Protein AF-A0AAJ0M1Y0-F1 (afdb_monomer_lite)

pLDDT: mean 92.62, std 9.02, range [42.44, 98.19]

Foldseek 3Di:
DPPFQAALVRHGDDAQFWKWADDDVDIFIFGFHDFDADPVVCVVVVHPDDRWTWGQGPVRDIDTDRRSRMDTDDDDD

Organism: NCBI:txid1170767

Radius of gyration: 11.94 Å; chains: 1; bounding box: 32×32×23 Å

Structure (mmCIF, N/CA/C/O backbone):
data_AF-A0AAJ0M1Y0-F1
#
_entry.id   AF-A0AAJ0M1Y0-F1
#
loop_
_atom_site.group_PDB
_atom_site.id
_atom_site.type_symbol
_atom_site.label_atom_id
_atom_site.label_alt_id
_atom_site.label_comp_id
_atom_site.label_asym_id
_atom_site.label_entity_id
_atom_site.label_seq_id
_atom_site.pdbx_PDB_ins_code
_atom_site.Cartn_x
_atom_site.Cartn_y
_atom_site.Cartn_z
_atom_site.occupancy
_atom_site.B_iso_or_equiv
_atom_site.auth_seq_id
_atom_site.auth_comp_id
_atom_site.auth_asym_id
_atom_site.auth_atom_id
_atom_site.pdbx_PDB_model_num
ATOM 1 N N . MET A 1 1 ? -9.877 17.527 4.956 1.00 42.44 1 MET A N 1
ATOM 2 C CA . MET A 1 1 ? -9.403 16.881 3.715 1.00 42.44 1 MET A CA 1
ATOM 3 C C . MET A 1 1 ? -9.073 15.445 4.072 1.00 42.44 1 MET A C 1
ATOM 5 O O . MET A 1 1 ? -8.475 15.275 5.133 1.00 42.44 1 MET A O 1
ATOM 9 N N . PRO A 1 2 ? -9.509 14.431 3.308 1.00 54.09 2 PRO A N 1
ATOM 10 C CA . PRO A 1 2 ? -9.005 13.080 3.527 1.00 54.09 2 PRO A CA 1
ATOM 11 C C . PRO A 1 2 ? -7.480 13.133 3.398 1.00 54.09 2 PRO A 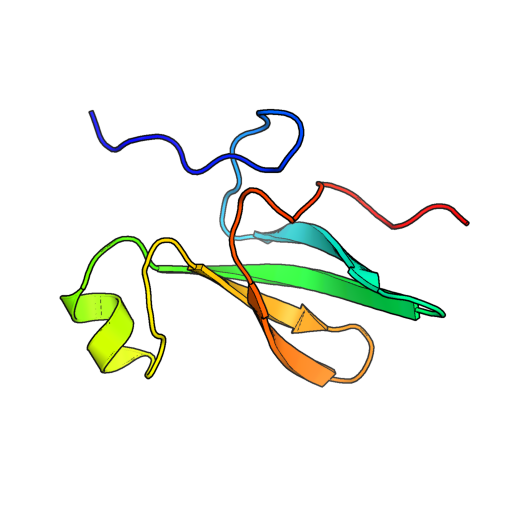C 1
ATOM 13 O O . PRO A 1 2 ? -6.954 13.760 2.481 1.00 54.09 2 PRO A O 1
ATOM 16 N N . SER A 1 3 ? -6.773 12.594 4.386 1.00 70.62 3 SER A N 1
ATOM 17 C CA . SER A 1 3 ? -5.317 12.514 4.352 1.00 70.62 3 SER A CA 1
ATOM 18 C C . SER A 1 3 ? -4.910 11.651 3.162 1.00 70.62 3 SER A C 1
ATOM 20 O O . SER A 1 3 ? -5.270 10.476 3.127 1.00 70.62 3 SER A O 1
ATOM 22 N N . GLU A 1 4 ? -4.190 12.232 2.203 1.00 86.25 4 GLU A N 1
ATOM 23 C CA . GLU A 1 4 ? -3.615 11.492 1.077 1.00 86.25 4 GLU A CA 1
ATOM 24 C C . GLU A 1 4 ? -2.757 10.342 1.612 1.00 86.25 4 GLU A C 1
ATOM 26 O O . GLU A 1 4 ? -1.824 10.561 2.393 1.00 86.25 4 GLU A O 1
ATOM 31 N N . ILE A 1 5 ? -3.091 9.117 1.210 1.00 93.50 5 ILE A N 1
ATOM 32 C CA . ILE A 1 5 ? -2.293 7.937 1.519 1.00 93.50 5 ILE A CA 1
ATOM 33 C C . ILE A 1 5 ? -1.085 7.953 0.598 1.00 93.50 5 ILE A C 1
ATOM 35 O O . ILE A 1 5 ? -1.240 8.001 -0.616 1.00 93.50 5 ILE A O 1
ATOM 39 N N . LYS A 1 6 ? 0.111 7.957 1.183 1.00 96.00 6 LYS A N 1
ATOM 40 C CA . LYS A 1 6 ? 1.367 8.110 0.449 1.00 96.00 6 LYS A CA 1
ATOM 41 C C . LYS A 1 6 ? 2.258 6.897 0.630 1.00 96.00 6 LYS A C 1
ATOM 43 O O . LYS A 1 6 ? 2.249 6.262 1.689 1.00 96.00 6 LYS A O 1
ATOM 48 N N . ASP A 1 7 ? 3.031 6.614 -0.406 1.00 96.19 7 ASP A N 1
ATOM 49 C CA . ASP A 1 7 ? 4.095 5.629 -0.382 1.00 96.19 7 ASP A CA 1
ATOM 50 C C . ASP A 1 7 ? 5.288 6.123 0.460 1.00 96.19 7 ASP A C 1
ATOM 52 O O . ASP A 1 7 ? 5.292 7.219 1.035 1.00 96.19 7 ASP A O 1
ATOM 56 N N . LYS A 1 8 ? 6.343 5.311 0.534 1.00 95.56 8 LYS A N 1
ATOM 57 C CA . LYS A 1 8 ? 7.576 5.647 1.256 1.00 95.56 8 LYS A CA 1
ATOM 58 C C . LYS A 1 8 ? 8.285 6.907 0.726 1.00 95.56 8 LYS A C 1
ATOM 60 O O . LYS A 1 8 ? 9.047 7.526 1.469 1.00 95.56 8 LYS A O 1
ATOM 65 N N . ASN A 1 9 ? 8.078 7.267 -0.537 1.00 94.94 9 ASN A N 1
ATOM 66 C CA . ASN A 1 9 ? 8.697 8.417 -1.194 1.00 94.94 9 ASN A CA 1
ATOM 67 C C . ASN A 1 9 ? 7.815 9.679 -1.126 1.00 94.94 9 ASN A C 1
ATOM 69 O O . ASN A 1 9 ? 8.244 10.743 -1.572 1.00 94.94 9 ASN A O 1
ATOM 73 N N . GLY A 1 10 ? 6.615 9.586 -0.546 1.00 94.56 10 GLY A N 1
ATOM 74 C CA . GLY A 1 10 ? 5.660 10.691 -0.464 1.00 94.56 10 GLY A CA 1
ATOM 75 C C . GLY A 1 10 ? 4.746 10.816 -1.686 1.00 94.56 10 GLY A C 1
ATOM 76 O O . GLY A 1 10 ? 4.035 11.817 -1.797 1.00 94.56 10 GLY A O 1
ATOM 77 N N . GLU A 1 11 ? 4.745 9.827 -2.578 1.00 95.56 11 GLU A N 1
ATOM 78 C CA . GLU A 1 11 ? 3.857 9.775 -3.737 1.00 95.56 11 GLU A CA 1
ATOM 79 C C . GLU A 1 11 ? 2.473 9.248 -3.319 1.00 95.56 11 GLU A C 1
ATOM 81 O O . GLU A 1 11 ? 2.406 8.231 -2.623 1.00 95.56 11 GLU A O 1
ATOM 86 N N . PRO A 1 12 ? 1.364 9.926 -3.672 1.00 96.31 12 PRO A N 1
ATOM 87 C CA . PRO A 1 12 ? 0.017 9.436 -3.382 1.00 96.31 12 PRO A CA 1
ATOM 88 C C . PRO A 1 12 ? -0.241 8.072 -4.028 1.00 96.31 12 PRO A C 1
ATOM 90 O O . PRO A 1 12 ? 0.029 7.914 -5.210 1.00 96.31 12 PRO A O 1
ATOM 93 N N . ILE A 1 13 ? -0.773 7.118 -3.263 1.00 96.44 13 ILE A N 1
ATOM 94 C CA . ILE A 1 13 ? -1.176 5.789 -3.745 1.00 96.44 13 ILE A CA 1
ATOM 95 C C . ILE A 1 13 ? -2.677 5.801 -4.035 1.00 96.44 13 ILE A C 1
ATOM 97 O O . ILE A 1 13 ? -3.463 6.221 -3.180 1.00 96.44 13 ILE A O 1
ATOM 101 N N . ASN A 1 14 ? -3.064 5.279 -5.195 1.00 96.06 14 ASN A N 1
ATOM 102 C CA . ASN A 1 14 ? -4.441 5.098 -5.642 1.00 96.06 14 ASN A CA 1
ATOM 103 C C . ASN A 1 14 ? -4.689 3.645 -6.073 1.00 96.06 14 ASN A C 1
ATOM 105 O O . ASN A 1 14 ? -3.766 2.856 -6.261 1.00 96.06 14 ASN A O 1
ATOM 109 N N . GLU A 1 15 ? -5.960 3.278 -6.212 1.00 96.81 15 GLU A N 1
ATOM 110 C CA . GLU A 1 15 ? -6.347 1.984 -6.780 1.00 96.81 15 GLU A CA 1
ATOM 111 C C . GLU A 1 15 ? -5.906 1.892 -8.249 1.00 96.81 15 GLU A C 1
ATOM 113 O O . GLU A 1 15 ? -6.049 2.849 -9.012 1.00 96.81 15 GLU A O 1
ATOM 118 N N . GLY A 1 16 ? -5.359 0.739 -8.635 1.00 97.12 16 GLY A N 1
ATOM 119 C CA . GLY A 1 16 ? -4.753 0.493 -9.943 1.00 97.12 16 GLY A CA 1
ATOM 120 C C . GLY A 1 16 ? -3.281 0.898 -10.066 1.00 97.12 16 GLY A C 1
ATOM 121 O O . GLY A 1 16 ? -2.654 0.538 -11.061 1.00 97.12 16 GLY A O 1
ATOM 122 N N . ASP A 1 17 ? -2.705 1.599 -9.084 1.00 97.62 17 ASP A N 1
ATOM 123 C CA . ASP A 1 17 ? -1.276 1.917 -9.103 1.00 97.62 17 ASP A CA 1
ATOM 124 C C . ASP A 1 17 ? -0.439 0.650 -8.878 1.00 97.62 17 ASP A C 1
ATOM 126 O O . ASP A 1 17 ? -0.746 -0.165 -8.007 1.00 97.62 17 ASP A O 1
ATOM 130 N N . HIS A 1 18 ? 0.651 0.487 -9.632 1.00 97.75 18 HIS A N 1
ATOM 131 C CA . HIS A 1 18 ? 1.583 -0.617 -9.409 1.00 97.75 18 HIS A CA 1
ATOM 132 C C . HIS A 1 18 ? 2.532 -0.276 -8.259 1.00 97.75 18 HIS A C 1
ATOM 134 O O . HIS A 1 18 ? 3.245 0.735 -8.310 1.00 97.75 18 HIS A O 1
ATOM 140 N N . VAL A 1 19 ? 2.563 -1.118 -7.228 1.00 97.56 19 VAL A N 1
ATOM 141 C CA . VAL A 1 19 ? 3.369 -0.911 -6.020 1.00 97.56 19 VAL A CA 1
ATOM 142 C C . VAL A 1 19 ? 4.196 -2.142 -5.685 1.00 97.56 19 VAL A C 1
ATOM 144 O O . VAL A 1 19 ? 3.818 -3.273 -5.980 1.00 97.56 19 VAL A O 1
ATOM 147 N N . PHE A 1 20 ? 5.312 -1.937 -4.985 1.00 97.00 20 PHE A N 1
ATOM 148 C CA . PHE A 1 20 ? 6.108 -3.031 -4.441 1.00 97.00 20 PHE A CA 1
ATOM 149 C C . PHE A 1 20 ? 6.580 -2.789 -3.007 1.00 97.00 20 PHE A C 1
ATOM 151 O O . PHE A 1 20 ? 6.856 -1.667 -2.576 1.00 97.00 20 PHE A O 1
ATOM 158 N N . ALA A 1 21 ? 6.750 -3.889 -2.276 1.00 95.06 21 ALA A N 1
ATOM 159 C CA . ALA A 1 21 ? 7.487 -3.973 -1.023 1.00 95.06 21 ALA A CA 1
ATOM 160 C C . ALA A 1 21 ? 8.719 -4.866 -1.213 1.00 95.06 21 ALA A C 1
ATOM 162 O O . ALA A 1 21 ? 8.618 -6.005 -1.676 1.00 95.06 21 ALA A O 1
ATOM 163 N N . ARG A 1 22 ? 9.899 -4.386 -0.807 1.00 92.31 22 ARG A N 1
ATOM 164 C CA . ARG A 1 22 ? 11.122 -5.206 -0.800 1.00 92.31 22 ARG A CA 1
ATOM 165 C C . ARG A 1 22 ? 11.158 -6.105 0.428 1.00 92.31 22 ARG A C 1
ATOM 167 O O . ARG A 1 22 ? 10.966 -5.634 1.547 1.00 92.31 22 ARG A O 1
ATOM 174 N N . SER A 1 23 ? 11.528 -7.364 0.230 1.00 85.56 23 SER A N 1
ATOM 175 C CA . SER A 1 23 ? 11.840 -8.307 1.305 1.00 85.56 23 SER A CA 1
ATOM 176 C C . SER A 1 23 ? 13.251 -8.874 1.121 1.00 85.56 23 SER A C 1
ATOM 178 O O . SER A 1 23 ? 13.880 -8.738 0.066 1.00 85.56 23 SER A O 1
ATOM 180 N N . ARG A 1 24 ? 13.82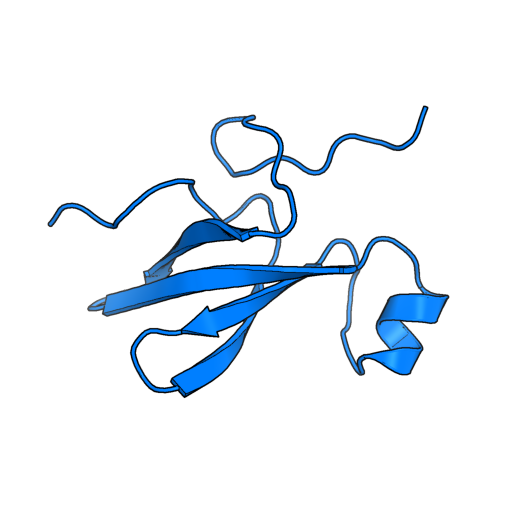5 -9.475 2.169 1.00 88.19 24 ARG A N 1
ATOM 181 C CA . ARG A 1 24 ? 15.162 -10.074 2.068 1.00 88.19 24 ARG A CA 1
ATOM 182 C C . ARG A 1 24 ? 15.100 -11.281 1.128 1.00 88.19 24 ARG A C 1
ATOM 184 O O . ARG A 1 24 ? 14.598 -12.328 1.513 1.00 88.19 24 ARG A O 1
ATOM 191 N N . GLY A 1 25 ? 15.657 -11.130 -0.071 1.00 85.94 25 GLY A N 1
ATOM 192 C CA . GLY A 1 25 ? 15.681 -12.185 -1.087 1.00 85.94 25 GLY A CA 1
ATOM 193 C C . GLY A 1 25 ? 14.492 -12.175 -2.051 1.00 85.94 25 GLY A C 1
ATOM 194 O O . GLY A 1 25 ? 14.384 -13.092 -2.856 1.00 85.94 25 GLY A O 1
ATOM 195 N N . GLY A 1 26 ? 13.634 -11.151 -2.013 1.00 91.00 26 GLY A N 1
ATOM 196 C CA . GLY A 1 26 ? 12.483 -11.072 -2.904 1.00 91.00 26 GLY A CA 1
ATOM 197 C C . GLY A 1 26 ? 11.749 -9.738 -2.848 1.00 91.00 26 GLY A C 1
ATOM 198 O O . GLY A 1 26 ? 12.282 -8.711 -2.416 1.00 91.00 26 GLY A O 1
ATOM 199 N N . ARG A 1 27 ? 10.507 -9.774 -3.321 1.00 93.88 27 ARG A N 1
ATOM 200 C CA . ARG A 1 27 ? 9.567 -8.658 -3.306 1.00 93.88 27 ARG A CA 1
ATOM 201 C C . ARG A 1 27 ? 8.140 -9.185 -3.249 1.00 93.88 27 ARG A C 1
ATOM 203 O O . ARG A 1 27 ? 7.909 -10.343 -3.587 1.00 93.88 27 ARG A O 1
ATOM 210 N N . HIS A 1 28 ? 7.223 -8.320 -2.860 1.00 95.88 28 HIS A N 1
ATOM 211 C CA . HIS A 1 28 ? 5.816 -8.440 -3.212 1.00 95.88 28 HIS A CA 1
ATOM 212 C C . HIS A 1 28 ? 5.495 -7.236 -4.078 1.00 95.88 28 HIS A C 1
ATOM 214 O O . HIS A 1 28 ? 5.681 -6.114 -3.610 1.00 95.88 28 HIS A O 1
ATOM 220 N N . GLU A 1 29 ? 5.085 -7.454 -5.317 1.00 96.44 29 GLU A N 1
ATOM 221 C CA . GLU A 1 29 ? 4.662 -6.387 -6.222 1.00 96.44 29 GLU A CA 1
ATOM 222 C C . GLU A 1 29 ? 3.350 -6.756 -6.901 1.00 96.44 29 GLU A C 1
ATOM 224 O O . GLU A 1 29 ? 3.111 -7.933 -7.175 1.00 96.44 29 GLU A O 1
ATOM 229 N N . GLY A 1 30 ? 2.522 -5.754 -7.154 1.00 97.38 30 GLY A N 1
ATOM 230 C CA . GLY A 1 30 ? 1.214 -5.916 -7.765 1.00 97.38 30 GLY A CA 1
ATOM 231 C C . GLY A 1 30 ? 0.482 -4.588 -7.868 1.00 97.38 30 GLY A C 1
ATOM 232 O O . GLY A 1 30 ? 0.941 -3.566 -7.352 1.00 97.38 30 GLY A O 1
ATOM 233 N N . ASP A 1 31 ? -0.661 -4.621 -8.539 1.00 98.19 31 ASP A N 1
ATOM 234 C CA . ASP A 1 31 ? -1.531 -3.459 -8.688 1.00 98.19 31 ASP A CA 1
ATOM 235 C C . ASP A 1 31 ? -2.426 -3.312 -7.453 1.00 98.19 31 ASP A C 1
ATOM 237 O O . ASP A 1 31 ? -2.924 -4.300 -6.910 1.00 98.19 31 ASP A O 1
ATOM 241 N N . VAL A 1 32 ? -2.616 -2.080 -6.982 1.00 97.88 32 VAL A N 1
ATOM 242 C CA . VAL A 1 32 ? -3.446 -1.805 -5.806 1.00 97.88 32 VAL A CA 1
ATOM 243 C C . VAL A 1 32 ? -4.905 -2.139 -6.094 1.00 97.88 32 VAL A C 1
ATOM 245 O O . VAL A 1 32 ? -5.557 -1.470 -6.892 1.00 97.88 32 VAL A O 1
ATOM 248 N N . ASP A 1 33 ? -5.440 -3.113 -5.364 1.00 97.44 33 ASP A N 1
ATOM 249 C CA . ASP A 1 33 ? -6.847 -3.502 -5.440 1.00 97.44 33 ASP A CA 1
ATOM 250 C C . ASP A 1 33 ? -7.728 -2.553 -4.621 1.00 97.44 33 ASP A C 1
ATOM 252 O O . ASP A 1 33 ? -8.824 -2.186 -5.040 1.00 97.44 33 ASP A O 1
ATOM 256 N N . LYS A 1 34 ? -7.271 -2.189 -3.414 1.00 96.50 34 LYS A N 1
ATOM 257 C CA . LYS A 1 34 ? -8.051 -1.379 -2.469 1.00 96.50 34 LYS A CA 1
ATOM 258 C C . LYS A 1 34 ? -7.182 -0.680 -1.433 1.00 96.50 34 LYS A C 1
ATOM 260 O O . LYS A 1 34 ? -6.200 -1.238 -0.935 1.00 96.50 34 LYS A O 1
ATOM 265 N N . ILE A 1 35 ? -7.609 0.512 -1.021 1.00 96.19 35 ILE A N 1
ATOM 266 C CA . ILE A 1 35 ? -6.988 1.263 0.076 1.00 96.19 35 ILE A CA 1
ATOM 267 C C . ILE A 1 35 ? -7.959 1.354 1.251 1.00 96.19 35 ILE A C 1
ATOM 269 O O . ILE A 1 35 ? -8.958 2.067 1.220 1.00 96.19 35 ILE A O 1
ATOM 273 N N . VAL A 1 36 ? -7.638 0.649 2.330 1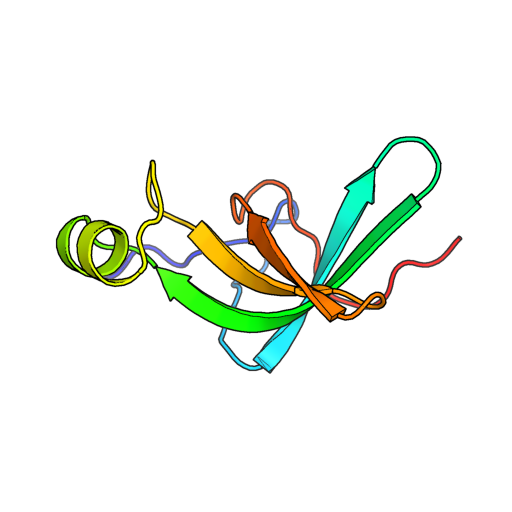.00 95.94 36 VAL A N 1
ATOM 274 C CA . VAL A 1 36 ? -8.415 0.655 3.569 1.00 95.94 36 VAL A CA 1
ATOM 275 C C . VAL A 1 36 ? -7.902 1.767 4.469 1.00 95.94 36 VAL A C 1
ATOM 277 O O . VAL A 1 36 ? -6.759 1.721 4.930 1.00 95.94 36 VAL A O 1
ATOM 280 N N . THR A 1 37 ? -8.752 2.751 4.758 1.00 94.19 37 THR A N 1
ATOM 281 C CA . THR A 1 37 ? -8.385 3.903 5.603 1.00 94.19 37 THR A CA 1
ATOM 282 C C . THR A 1 37 ? -9.194 3.977 6.892 1.00 94.19 37 THR A C 1
ATOM 284 O O . THR A 1 37 ? -8.697 4.476 7.904 1.00 94.19 37 THR A O 1
ATOM 287 N N . SER A 1 38 ? -10.414 3.439 6.893 1.00 93.50 38 SER A N 1
ATOM 288 C CA . SER A 1 38 ? -11.299 3.450 8.056 1.00 93.50 38 SER A CA 1
ATOM 289 C C . SER A 1 38 ? -11.222 2.149 8.861 1.00 93.50 38 SER A C 1
ATOM 291 O O . SER A 1 38 ? -10.861 1.087 8.355 1.00 93.50 38 SER A O 1
ATOM 293 N N . LYS A 1 39 ? -11.590 2.218 10.147 1.00 93.38 39 LYS A N 1
ATOM 294 C CA . LYS A 1 39 ? -11.703 1.019 10.996 1.00 93.38 39 LYS A CA 1
ATOM 295 C C . LYS A 1 39 ? -12.822 0.087 10.527 1.00 93.38 39 LYS A C 1
ATOM 297 O O . LYS A 1 39 ? -12.647 -1.120 10.580 1.00 93.38 39 LYS A O 1
ATOM 302 N N . GLU A 1 40 ? -13.931 0.645 10.046 1.00 93.44 40 GLU A N 1
ATOM 303 C CA . GLU A 1 40 ? -15.080 -0.131 9.570 1.00 93.44 40 GLU A CA 1
ATOM 304 C C . GLU A 1 40 ? -14.729 -0.959 8.325 1.00 93.44 40 GLU A C 1
ATOM 306 O O . GLU A 1 40 ? -15.052 -2.142 8.246 1.00 93.44 40 GLU A O 1
ATOM 311 N N . GLU A 1 41 ? -14.017 -0.367 7.362 1.00 92.75 41 GLU A N 1
ATOM 312 C CA . GLU A 1 41 ? -13.495 -1.107 6.209 1.00 92.75 41 GLU A CA 1
ATOM 313 C C . GLU A 1 41 ? -12.465 -2.149 6.635 1.00 92.75 41 GLU A C 1
ATOM 315 O O . GLU A 1 41 ? -12.488 -3.264 6.130 1.00 92.75 41 GLU A O 1
ATOM 320 N N . ALA A 1 42 ? -11.590 -1.816 7.587 1.00 93.12 42 ALA A N 1
ATOM 321 C CA . ALA A 1 42 ? -10.601 -2.757 8.095 1.00 93.12 42 ALA A CA 1
ATOM 322 C C . ALA A 1 42 ? -11.263 -3.994 8.725 1.00 93.12 42 ALA A C 1
ATOM 324 O O . ALA A 1 42 ? -10.827 -5.112 8.470 1.00 93.12 42 ALA A O 1
ATOM 325 N N . GLU A 1 43 ? -12.356 -3.823 9.472 1.00 94.38 43 GLU A N 1
ATOM 326 C CA . GLU A 1 43 ? -13.143 -4.938 10.011 1.00 94.38 43 GLU A CA 1
ATOM 327 C C . GLU A 1 43 ? -13.810 -5.771 8.907 1.00 94.38 43 GLU A C 1
ATOM 329 O O . GLU A 1 43 ? -13.750 -6.999 8.962 1.00 94.38 43 GLU A O 1
ATOM 334 N N . LYS A 1 44 ? -14.384 -5.126 7.880 1.00 93.94 44 LYS A N 1
ATOM 335 C CA . LYS A 1 44 ? -15.006 -5.805 6.724 1.00 93.94 44 LYS A CA 1
ATOM 336 C C . LYS A 1 44 ? -14.001 -6.627 5.912 1.00 93.94 44 LYS A C 1
ATOM 338 O O . LYS A 1 44 ? -14.311 -7.745 5.517 1.00 93.94 44 LYS A O 1
ATOM 343 N N . GLU A 1 45 ? -12.807 -6.084 5.696 1.00 92.44 45 GLU A N 1
ATOM 344 C CA . GLU A 1 45 ? -11.729 -6.716 4.922 1.00 92.44 45 GLU A CA 1
ATOM 345 C C . GLU A 1 45 ? -10.849 -7.654 5.776 1.00 92.44 45 GLU A C 1
ATOM 347 O O . GLU A 1 45 ? -9.913 -8.275 5.273 1.00 92.44 45 GLU A O 1
ATOM 352 N N . GLY A 1 46 ? -11.106 -7.757 7.086 1.00 93.94 46 GLY A N 1
ATOM 353 C CA . GLY A 1 46 ? -10.307 -8.579 8.004 1.00 93.94 46 GLY A CA 1
ATOM 354 C C . GLY A 1 46 ? -8.873 -8.071 8.212 1.00 93.94 46 GLY A C 1
ATOM 355 O O . GLY A 1 46 ? -7.980 -8.837 8.582 1.00 93.94 46 GLY A O 1
ATOM 356 N N . VAL A 1 47 ? -8.640 -6.782 7.979 1.00 92.75 47 VAL A N 1
ATOM 357 C CA . VAL A 1 47 ? -7.338 -6.117 8.050 1.00 92.75 47 VAL A CA 1
ATOM 358 C C . VAL A 1 47 ? -7.163 -5.429 9.405 1.00 92.75 47 VAL A C 1
ATOM 360 O O . VAL A 1 47 ? -8.097 -4.883 9.985 1.00 92.75 47 VAL A O 1
ATOM 363 N N . LYS A 1 48 ? -5.935 -5.412 9.933 1.00 92.69 48 LYS A N 1
ATOM 364 C CA . LYS A 1 48 ? -5.600 -4.709 11.183 1.00 92.69 48 LYS A CA 1
ATOM 365 C C . LYS A 1 48 ? -4.765 -3.460 10.908 1.00 92.69 48 LYS A C 1
ATOM 367 O O . LYS A 1 48 ? -3.930 -3.459 10.006 1.00 92.69 48 LYS A O 1
ATOM 372 N N . HIS A 1 49 ? -4.933 -2.449 11.761 1.00 91.19 49 HIS A N 1
ATOM 373 C CA . HIS A 1 49 ? -4.148 -1.205 11.776 1.00 91.19 49 HIS A CA 1
ATOM 374 C C . HIS A 1 49 ? -4.190 -0.416 10.450 1.00 91.19 49 HIS A C 1
ATOM 376 O O . HIS A 1 49 ? -3.165 -0.326 9.774 1.00 91.19 49 HIS A O 1
ATOM 382 N N . PRO A 1 50 ? -5.344 0.168 10.072 1.00 92.88 50 PRO A N 1
ATOM 383 C CA . PRO A 1 50 ? -5.397 1.084 8.934 1.00 92.88 50 PRO A CA 1
ATOM 384 C C . PRO A 1 50 ? -4.476 2.310 9.151 1.00 92.88 50 PRO A C 1
ATOM 386 O O . PRO A 1 50 ? -4.287 2.725 10.300 1.00 92.88 50 PRO A O 1
ATOM 389 N N . PRO A 1 51 ? -3.923 2.911 8.078 1.00 95.31 51 PRO A N 1
ATOM 390 C CA . PRO A 1 51 ? -4.202 2.604 6.677 1.00 95.31 51 PRO A CA 1
ATOM 391 C C . PRO A 1 51 ? -3.459 1.367 6.152 1.00 95.31 51 PRO A C 1
ATOM 393 O O . PRO A 1 51 ? -2.315 1.094 6.530 1.00 95.31 51 PRO A O 1
ATOM 396 N N . LYS A 1 52 ? -4.110 0.631 5.248 1.00 96.56 52 LYS A N 1
ATOM 397 C CA . LYS A 1 52 ? -3.569 -0.569 4.604 1.00 96.56 52 LYS A CA 1
ATOM 398 C C . LYS A 1 52 ? -3.902 -0.601 3.119 1.00 96.56 52 LYS A C 1
ATOM 400 O O . LYS A 1 52 ? -5.024 -0.306 2.727 1.00 96.56 52 LYS A O 1
ATOM 405 N N . VAL A 1 53 ? -2.915 -0.991 2.325 1.00 97.06 53 VAL A N 1
ATOM 406 C CA . VAL A 1 53 ? -3.041 -1.223 0.886 1.00 97.06 53 VAL A CA 1
ATOM 407 C C . VAL A 1 53 ? -3.157 -2.724 0.659 1.00 97.06 53 VAL A C 1
ATOM 409 O O . VAL A 1 53 ? -2.344 -3.493 1.186 1.00 97.06 53 VAL A O 1
ATOM 412 N N . LEU A 1 54 ? -4.186 -3.116 -0.081 1.00 97.62 54 LEU A N 1
ATOM 413 C CA . LEU A 1 54 ? -4.451 -4.480 -0.518 1.00 97.62 54 LEU A CA 1
ATOM 414 C C . LEU A 1 54 ? -4.037 -4.617 -1.981 1.00 97.62 54 LEU A C 1
ATOM 416 O O . LEU A 1 54 ? -4.393 -3.762 -2.789 1.00 97.62 54 LEU A O 1
ATOM 420 N N . PHE A 1 55 ? -3.289 -5.666 -2.300 1.00 97.56 55 PHE A N 1
ATOM 421 C CA . PHE A 1 55 ? -2.943 -6.035 -3.673 1.00 97.56 55 PHE A CA 1
ATOM 422 C C . PHE A 1 55 ? -2.642 -7.531 -3.763 1.00 97.56 55 PHE A C 1
ATOM 424 O O . PHE A 1 55 ? -2.274 -8.159 -2.763 1.00 97.56 55 PHE A O 1
ATOM 431 N N . THR A 1 56 ? -2.749 -8.096 -4.960 1.00 97.88 56 THR A N 1
ATOM 432 C CA . THR A 1 56 ? -2.281 -9.456 -5.254 1.00 97.8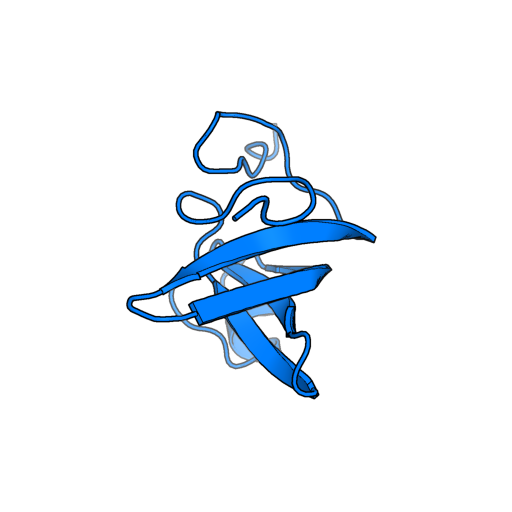8 56 THR A CA 1
ATOM 433 C C . THR A 1 56 ? -0.840 -9.411 -5.755 1.00 97.88 56 THR A C 1
ATOM 435 O O . THR A 1 56 ? -0.539 -8.675 -6.690 1.00 97.88 56 THR A O 1
ATOM 438 N N . ASP A 1 57 ? 0.064 -10.176 -5.137 1.00 96.38 57 ASP A N 1
ATOM 439 C CA . ASP A 1 57 ? 1.473 -10.191 -5.541 1.00 96.38 57 ASP A CA 1
ATOM 440 C C . ASP A 1 57 ? 1.737 -11.025 -6.809 1.00 96.38 57 ASP A C 1
ATOM 442 O O . ASP A 1 57 ? 0.891 -11.787 -7.284 1.00 96.38 57 ASP A O 1
ATOM 446 N N . GLN A 1 58 ? 2.966 -10.956 -7.326 1.00 95.19 58 GLN A N 1
ATOM 447 C CA . GLN A 1 58 ? 3.411 -11.706 -8.504 1.00 95.19 58 GLN A CA 1
ATOM 448 C C . GLN A 1 58 ? 3.360 -13.245 -8.363 1.00 95.19 58 GLN A C 1
ATOM 450 O O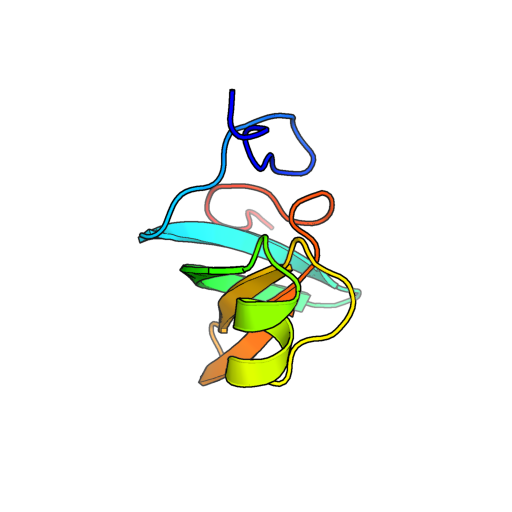 . GLN A 1 58 ? 3.633 -13.964 -9.326 1.00 95.19 58 GLN A O 1
ATOM 455 N N . HIS A 1 59 ? 3.067 -13.771 -7.172 1.00 95.44 59 HIS A N 1
ATOM 456 C CA . HIS A 1 59 ? 2.888 -15.198 -6.896 1.00 95.44 59 HIS A CA 1
ATOM 457 C C . HIS A 1 59 ? 1.416 -15.577 -6.668 1.00 95.44 59 HIS A C 1
ATOM 459 O O . HIS A 1 59 ? 1.125 -16.750 -6.432 1.00 95.44 59 HIS A O 1
ATOM 465 N N . GLY A 1 60 ? 0.489 -14.620 -6.774 1.00 96.19 60 GLY A N 1
ATOM 466 C CA . GLY A 1 60 ? -0.937 -14.828 -6.543 1.00 96.19 60 GLY A CA 1
ATOM 467 C C . GLY A 1 60 ? -1.339 -14.782 -5.068 1.00 96.19 60 GLY A C 1
ATOM 468 O O . GLY A 1 60 ? -2.405 -15.287 -4.717 1.00 96.19 60 GLY A O 1
ATOM 469 N N . HIS A 1 61 ? -0.504 -14.228 -4.183 1.00 96.06 61 HIS A N 1
ATOM 470 C CA . HIS A 1 61 ? -0.851 -14.064 -2.773 1.00 96.06 61 HIS A CA 1
ATOM 471 C C . HIS A 1 61 ? -1.526 -12.718 -2.512 1.00 96.06 61 HIS A C 1
ATOM 473 O O . HIS A 1 61 ? -1.053 -11.679 -2.964 1.00 96.06 61 HIS A O 1
ATOM 479 N N . ASN A 1 62 ? -2.565 -12.723 -1.675 1.00 96.62 62 ASN A N 1
ATOM 480 C CA . ASN A 1 62 ? -3.192 -11.495 -1.189 1.00 96.62 62 ASN A CA 1
ATOM 481 C C . ASN A 1 62 ? -2.296 -10.827 -0.135 1.00 96.62 62 ASN A C 1
ATOM 483 O O . ASN A 1 62 ? -2.059 -11.389 0.940 1.00 96.62 62 ASN A O 1
ATOM 487 N N . VAL A 1 63 ? -1.826 -9.615 -0.418 1.00 96.12 63 VAL A N 1
ATOM 488 C CA . VAL A 1 63 ? -0.925 -8.843 0.441 1.00 96.12 63 VAL A CA 1
ATOM 489 C C . VAL A 1 63 ? -1.663 -7.671 1.080 1.00 96.12 63 VAL A C 1
ATOM 491 O O . VAL A 1 63 ? -2.428 -6.963 0.440 1.00 96.12 63 VAL A O 1
ATOM 494 N N . GLN A 1 64 ? -1.402 -7.454 2.372 1.00 96.69 64 GLN A N 1
ATOM 495 C CA . GLN A 1 64 ? -1.934 -6.341 3.164 1.00 96.69 64 GLN A CA 1
ATOM 496 C C . GLN A 1 64 ? -0.784 -5.514 3.740 1.00 96.69 64 GLN A C 1
ATOM 498 O O . GLN A 1 64 ? -0.258 -5.814 4.823 1.00 96.69 64 GLN A O 1
ATOM 503 N N . HIS A 1 65 ? -0.385 -4.441 3.065 1.00 96.50 65 HIS A N 1
ATOM 504 C CA . HIS A 1 65 ? 0.820 -3.699 3.430 1.00 96.50 65 HIS A CA 1
ATOM 505 C C . HIS A 1 65 ? 0.541 -2.295 3.966 1.00 96.50 65 HIS A C 1
ATOM 507 O O . HIS A 1 65 ? -0.470 -1.675 3.655 1.00 96.50 65 HIS A O 1
ATOM 513 N N . ASN A 1 66 ? 1.436 -1.798 4.824 1.00 96.06 66 ASN A N 1
ATOM 514 C CA . ASN A 1 66 ? 1.408 -0.389 5.219 1.00 96.06 66 ASN A CA 1
ATOM 515 C C . ASN A 1 66 ? 1.847 0.464 4.009 1.00 96.06 66 ASN A C 1
ATOM 517 O O . ASN A 1 66 ? 2.933 0.182 3.485 1.00 96.06 66 ASN A O 1
ATOM 521 N N . PRO A 1 67 ? 1.062 1.483 3.607 1.00 96.00 67 PRO A N 1
ATOM 522 C CA . PRO A 1 67 ? 1.405 2.378 2.505 1.00 96.00 67 PRO A CA 1
ATOM 523 C C . PRO A 1 67 ? 2.813 2.976 2.619 1.00 96.00 67 PRO A C 1
ATOM 525 O O . PRO A 1 67 ? 3.586 2.915 1.669 1.00 96.00 67 PRO A O 1
ATOM 528 N N . GLY A 1 68 ? 3.218 3.425 3.813 1.00 95.88 68 GLY A N 1
ATOM 529 C CA . GLY A 1 68 ? 4.522 4.071 4.032 1.00 95.88 68 GLY A CA 1
ATOM 530 C C . GLY A 1 68 ? 5.740 3.147 3.891 1.00 95.88 68 GLY A C 1
ATOM 531 O O . GLY A 1 68 ? 6.876 3.576 4.087 1.00 95.88 68 GLY A O 1
ATOM 532 N N . ALA A 1 69 ? 5.520 1.868 3.589 1.00 94.88 69 ALA A N 1
ATOM 533 C CA . ALA A 1 69 ? 6.566 0.894 3.299 1.00 94.88 69 ALA A CA 1
ATOM 534 C C . ALA A 1 69 ? 6.496 0.339 1.864 1.00 94.88 69 ALA A C 1
ATOM 536 O O . ALA A 1 69 ? 7.315 -0.511 1.511 1.00 94.88 69 ALA A O 1
ATOM 537 N N . LEU A 1 70 ? 5.548 0.821 1.060 1.00 96.75 70 LEU A N 1
ATOM 538 C CA . LEU A 1 70 ? 5.460 0.556 -0.370 1.00 96.75 70 LEU A CA 1
ATOM 539 C C . LEU A 1 70 ? 6.217 1.620 -1.163 1.00 96.75 70 LEU A C 1
ATOM 541 O O . LEU A 1 70 ? 6.530 2.698 -0.653 1.00 96.75 70 LEU A O 1
ATOM 545 N N . GLN A 1 71 ? 6.525 1.292 -2.408 1.00 96.69 71 GLN A N 1
ATOM 546 C CA . GLN A 1 71 ? 7.077 2.203 -3.403 1.00 96.69 71 GLN A CA 1
ATOM 547 C C . GLN A 1 71 ? 6.322 1.995 -4.717 1.00 96.69 71 GLN A C 1
ATOM 549 O O . GLN A 1 71 ? 6.002 0.852 -5.044 1.00 96.69 71 GLN A O 1
ATOM 554 N N . HIS A 1 72 ? 6.063 3.069 -5.458 1.00 96.25 72 HIS A N 1
ATOM 555 C CA . HIS A 1 72 ? 5.481 2.977 -6.799 1.00 96.25 72 HIS A CA 1
ATOM 556 C C . HIS A 1 72 ? 6.432 2.385 -7.845 1.00 96.25 72 HIS A C 1
ATOM 558 O O . HIS A 1 72 ? 7.660 2.515 -7.762 1.00 96.25 72 HIS A O 1
ATOM 564 N N . GLY A 1 73 ? 5.824 1.806 -8.880 1.00 91.62 73 GLY A N 1
ATOM 565 C CA . GLY A 1 73 ? 6.483 1.275 -10.066 1.00 91.62 73 GLY A CA 1
ATOM 566 C C . GLY A 1 73 ? 6.957 -0.166 -9.903 1.00 91.62 73 GLY A C 1
ATOM 567 O O . GLY A 1 73 ? 6.667 -0.834 -8.920 1.00 91.62 73 GLY A O 1
ATOM 568 N N . GLU A 1 74 ? 7.693 -0.660 -10.895 1.00 86.38 74 GLU A N 1
ATOM 569 C CA . GLU A 1 74 ? 8.240 -2.018 -10.877 1.00 86.38 74 GLU A CA 1
ATOM 570 C C . GLU A 1 74 ? 9.570 -2.079 -10.121 1.00 86.38 74 GLU A C 1
ATOM 572 O O . GLU A 1 74 ? 10.425 -1.186 -10.228 1.00 86.38 74 GLU A O 1
ATOM 577 N N . TYR A 1 75 ? 9.810 -3.183 -9.412 1.00 85.12 75 TYR A N 1
ATOM 578 C CA . TYR A 1 75 ? 11.097 -3.386 -8.763 1.00 85.12 75 TYR A CA 1
ATOM 579 C C . TYR A 1 75 ? 12.220 -3.6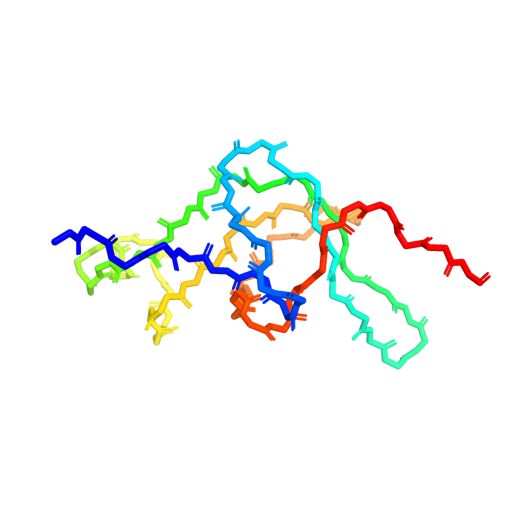14 -9.787 1.00 85.12 75 TYR A C 1
ATOM 581 O O . TYR A 1 75 ? 12.312 -4.664 -10.430 1.00 85.12 75 TYR A O 1
ATOM 589 N N . LYS A 1 76 ? 13.162 -2.668 -9.851 1.00 81.06 76 LYS A N 1
ATOM 590 C CA . LYS A 1 76 ? 14.416 -2.813 -10.606 1.00 81.06 76 LYS A CA 1
ATOM 591 C C . LYS A 1 76 ? 15.492 -3.446 -9.719 1.00 81.06 76 LYS A C 1
ATOM 593 O O . LYS A 1 76 ? 15.750 -2.965 -8.615 1.00 81.06 76 LYS A O 1
ATOM 598 N N . LYS A 1 77 ? 16.071 -4.553 -10.192 1.00 66.88 77 LYS A N 1
ATOM 599 C CA . LYS A 1 77 ? 17.098 -5.333 -9.483 1.00 66.88 77 LYS A CA 1
ATOM 600 C C . LYS A 1 77 ? 18.457 -4.643 -9.488 1.00 66.88 77 LYS A C 1
ATOM 602 O O . LYS A 1 77 ? 18.828 -4.103 -10.550 1.00 66.88 77 LYS A O 1
#

InterPro domains:
  IPR021331 Hypervirulence associated protein, TUDOR domain [PF11160] (16-70)

Secondary structure (DSSP, 8-state):
-PPPPB-TTSPBP-TT-EEEEEETTEEEEEEEEEEE-SHHHHHHTT--SSSEEEEE-TTS-EEEE-GGG-EES----

Sequence (77 aa):
MPSEIKDKNGEPINEGDHVFARSRGGRHEGDVDKIVTSKEEAEKEGVKHPPKVLFTDQHGHNVQHNPGALQHGEYKK